Protein AF-A0A075HGM2-F1 (afdb_monomer_lite)

pLDDT: mean 71.94, std 17.02, range [41.03, 97.44]

Foldseek 3Di:
DDDDDDDDDDDDPPDDDPPDPDPPDDDDDDDPPPPDDDVVVVPDDDPVNVVVVVVVVVVVVVVVVVVVVVPPPDPPPPPPPPPPPDPPDDDDDPDDPPVVVVVVVVVVVVVVVVVVVVVVVCVVPPDVPCPPDPDPDPPDDDDPPDPPDPVVVVVVVVVVVVVVVVPDPPPPPDD

Sequence (175 aa):
MSDQTEKPKDVLPKGYDADTPSTENTPSTDVVKRKKINFLELVRYTSTDQDQREKDLKEYEASYIARLEKNKPEESSDDFRVELGVSTESDDDLGKLNLRKHTVAKREELQEERLAYEQKYLDRYTEPKIQRKKASSSLYKPEKSKPKIDRRKERKKYEQKYLSRYKQPKIQKKK

Structure (mmCIF, N/CA/C/O backbone):
data_AF-A0A075HGM2-F1
#
_entry.id   AF-A0A075HGM2-F1
#
loop_
_atom_site.group_PDB
_atom_site.id
_atom_site.type_symbol
_atom_site.label_atom_id
_atom_site.label_alt_id
_atom_site.label_comp_id
_atom_site.label_asym_id
_atom_site.label_entity_id
_atom_site.label_seq_id
_atom_site.pdbx_PDB_ins_code
_atom_site.Cartn_x
_atom_site.Cartn_y
_atom_site.Cartn_z
_atom_site.occupancy
_atom_site.B_iso_or_equiv
_atom_site.auth_seq_id
_atom_site.auth_comp_id
_atom_site.auth_asym_id
_atom_site.auth_atom_id
_atom_site.pdbx_PDB_model_num
ATOM 1 N N . MET A 1 1 ? 22.778 -64.589 65.705 1.00 43.03 1 MET A N 1
ATOM 2 C CA . MET A 1 1 ? 24.010 -64.242 64.976 1.00 43.03 1 MET A CA 1
ATOM 3 C C . MET A 1 1 ? 23.825 -62.836 64.450 1.00 43.03 1 MET A C 1
ATOM 5 O O . MET A 1 1 ? 22.768 -62.546 63.906 1.00 43.03 1 MET A O 1
ATOM 9 N N . SER A 1 2 ? 24.768 -61.972 64.812 1.00 54.28 2 SER A N 1
ATOM 10 C CA . SER A 1 2 ? 24.814 -60.537 64.530 1.00 54.28 2 SER A CA 1
ATOM 11 C C . SER A 1 2 ? 25.244 -60.322 63.086 1.00 54.28 2 SER A C 1
ATOM 13 O O . SER A 1 2 ? 26.142 -61.036 62.673 1.00 54.28 2 SER A O 1
ATOM 15 N N . ASP A 1 3 ? 24.670 -59.340 62.395 1.00 49.09 3 ASP A N 1
ATOM 16 C CA . ASP A 1 3 ? 25.374 -58.563 61.369 1.00 49.09 3 ASP A CA 1
ATOM 17 C C . ASP A 1 3 ? 24.743 -57.165 61.316 1.00 49.09 3 ASP A C 1
ATOM 19 O O . ASP A 1 3 ? 23.746 -56.905 60.644 1.00 49.09 3 ASP A O 1
ATOM 23 N N . GLN A 1 4 ? 25.310 -56.270 62.125 1.00 47.09 4 GLN A N 1
ATOM 24 C CA . GLN A 1 4 ? 25.174 -54.829 61.966 1.00 47.09 4 GLN A CA 1
ATOM 25 C C . GLN A 1 4 ? 26.217 -54.376 60.947 1.00 47.09 4 GLN A C 1
ATOM 27 O O . GLN A 1 4 ? 27.406 -54.597 61.155 1.00 47.09 4 GLN A O 1
ATOM 32 N N . THR A 1 5 ? 25.784 -53.727 59.869 1.00 52.94 5 THR A N 1
ATOM 33 C CA . THR A 1 5 ? 26.677 -52.981 58.976 1.00 52.94 5 THR A CA 1
ATOM 34 C C . THR A 1 5 ? 26.428 -51.488 59.148 1.00 52.94 5 THR A C 1
ATOM 36 O O . THR A 1 5 ? 25.296 -51.009 59.207 1.00 52.94 5 THR A O 1
ATOM 39 N N . GLU A 1 6 ? 27.539 -50.789 59.323 1.00 49.25 6 GLU A N 1
ATOM 40 C CA . GLU A 1 6 ? 27.700 -49.450 59.866 1.00 49.25 6 GLU A CA 1
ATOM 41 C C . GLU A 1 6 ? 27.240 -48.341 58.906 1.00 49.25 6 GLU A C 1
ATOM 43 O O . GLU A 1 6 ? 27.385 -48.432 57.687 1.00 49.25 6 GLU A O 1
ATOM 48 N N . LYS A 1 7 ? 26.740 -47.234 59.471 1.00 57.53 7 LYS A N 1
ATOM 49 C CA . LYS A 1 7 ? 26.578 -45.962 58.751 1.00 57.53 7 LYS A CA 1
ATOM 50 C C . LYS A 1 7 ? 27.952 -45.344 58.451 1.00 57.53 7 LYS A C 1
ATOM 52 O O . LYS A 1 7 ? 28.733 -45.188 59.393 1.00 57.53 7 LYS A O 1
ATOM 57 N N . PRO A 1 8 ? 28.211 -44.815 57.242 1.00 59.31 8 PRO A N 1
ATOM 58 C CA . PRO A 1 8 ? 29.154 -43.722 57.092 1.00 59.31 8 PRO A CA 1
ATOM 59 C C . PRO A 1 8 ? 28.502 -42.388 57.481 1.00 59.31 8 PRO A C 1
ATOM 61 O O . PRO A 1 8 ? 27.313 -42.138 57.275 1.00 59.31 8 PRO A O 1
ATOM 64 N N . LYS A 1 9 ? 29.343 -41.579 58.116 1.00 50.16 9 LYS A N 1
ATOM 65 C CA . LYS A 1 9 ? 29.081 -40.337 58.837 1.00 50.16 9 LYS A CA 1
ATOM 66 C C . LYS A 1 9 ? 28.857 -39.159 57.884 1.00 50.16 9 LYS A C 1
ATOM 68 O O . LYS A 1 9 ? 29.471 -39.103 56.824 1.00 50.16 9 LYS A O 1
ATOM 73 N N . ASP A 1 10 ? 28.012 -38.234 58.330 1.00 56.41 10 ASP A N 1
ATOM 74 C CA . ASP A 1 10 ? 28.057 -36.787 58.097 1.00 56.41 10 ASP A CA 1
ATOM 75 C C . ASP A 1 10 ? 28.676 -36.295 56.781 1.00 56.41 10 ASP A C 1
ATOM 77 O O . ASP A 1 10 ? 29.862 -35.979 56.705 1.00 56.41 10 ASP A O 1
ATOM 81 N N . VAL A 1 11 ? 27.826 -36.081 55.775 1.00 52.62 11 VAL A N 1
ATOM 82 C CA . VAL A 1 11 ? 28.088 -35.065 54.750 1.00 52.62 11 VAL A CA 1
ATOM 83 C C . VAL A 1 11 ? 26.855 -34.176 54.648 1.00 52.62 11 VAL A C 1
ATOM 85 O O . VAL A 1 11 ? 25.874 -34.503 53.983 1.00 52.62 11 VAL A O 1
ATOM 88 N N . LEU A 1 12 ? 26.906 -33.047 55.357 1.00 55.00 12 LEU A N 1
ATOM 89 C CA . LEU A 1 12 ? 25.967 -31.945 55.181 1.00 55.00 12 LEU A CA 1
ATOM 90 C C . LEU A 1 12 ? 26.198 -31.308 53.797 1.00 55.00 12 LEU A C 1
ATOM 92 O O . LEU A 1 12 ? 27.350 -31.025 53.448 1.00 55.00 12 LEU A O 1
ATOM 96 N N . PRO A 1 13 ? 25.145 -31.044 53.005 1.00 53.38 13 PRO A N 1
ATOM 97 C CA . PRO A 1 13 ? 25.274 -30.244 51.796 1.00 53.38 13 PRO A CA 1
ATOM 98 C C . PRO A 1 13 ? 25.758 -28.831 52.153 1.00 53.38 13 PRO A C 1
ATOM 100 O O . PRO A 1 13 ? 25.171 -28.126 52.973 1.00 53.38 13 PRO A O 1
ATOM 103 N N . LYS A 1 14 ? 26.874 -28.438 51.536 1.00 55.16 14 LYS A N 1
ATOM 104 C CA . LYS A 1 14 ? 27.516 -27.127 51.674 1.00 55.16 14 LYS A CA 1
ATOM 105 C C . LYS A 1 14 ? 26.586 -26.060 51.086 1.00 55.16 14 LYS A C 1
ATOM 107 O O . LYS A 1 14 ? 26.368 -26.057 49.877 1.00 55.16 14 LYS A O 1
ATOM 112 N N . GLY A 1 15 ? 26.050 -25.175 51.926 1.00 47.84 15 GLY A N 1
ATOM 113 C CA . GLY A 1 15 ? 25.231 -24.054 51.448 1.00 47.84 15 GLY A CA 1
ATOM 114 C C . GLY A 1 15 ? 24.363 -23.316 52.468 1.00 47.84 15 GLY A C 1
ATOM 115 O O . GLY A 1 15 ? 23.699 -22.365 52.071 1.00 47.84 15 GLY A O 1
ATOM 116 N N . TYR A 1 16 ? 24.348 -23.702 53.746 1.00 44.12 16 TYR A N 1
ATOM 117 C CA . TYR A 1 16 ? 23.564 -22.995 54.762 1.00 44.12 16 TYR A CA 1
ATOM 118 C C . TYR A 1 16 ? 24.477 -22.098 55.594 1.00 44.12 16 TYR A C 1
ATOM 120 O O . TYR A 1 16 ? 25.330 -22.580 56.338 1.00 44.12 16 TYR A O 1
ATOM 128 N N . ASP A 1 17 ? 24.311 -20.796 55.390 1.00 47.47 17 ASP A N 1
ATOM 129 C CA . ASP A 1 17 ? 24.910 -19.725 56.177 1.00 47.47 17 ASP A CA 1
ATOM 130 C C . ASP A 1 17 ? 24.170 -19.613 57.522 1.00 47.47 17 ASP A C 1
ATOM 132 O O . ASP A 1 17 ? 22.947 -19.758 57.573 1.00 47.47 17 ASP A O 1
ATOM 136 N N . ALA A 1 18 ? 24.899 -19.411 58.619 1.00 52.97 18 ALA A N 1
ATOM 137 C CA . ALA A 1 18 ? 24.389 -19.560 59.988 1.00 52.97 18 ALA A CA 1
ATOM 138 C C . ALA A 1 18 ? 23.543 -18.372 60.493 1.00 52.97 18 ALA A C 1
ATOM 140 O O . ALA A 1 18 ? 23.123 -18.379 61.648 1.00 52.97 18 ALA A O 1
ATOM 141 N N . ASP A 1 19 ? 23.242 -17.394 59.634 1.00 52.69 19 ASP A N 1
ATOM 142 C CA . ASP A 1 19 ? 22.590 -16.134 60.013 1.00 52.69 19 ASP A CA 1
ATOM 143 C C . ASP A 1 19 ? 21.182 -15.947 59.413 1.00 52.69 19 ASP A C 1
ATOM 145 O O . ASP A 1 19 ? 20.703 -14.824 59.257 1.00 52.69 19 ASP A O 1
ATOM 149 N N . THR A 1 20 ? 20.459 -17.024 59.091 1.00 47.47 20 THR A N 1
ATOM 150 C CA . THR A 1 20 ? 19.022 -16.919 58.776 1.00 47.47 20 THR A CA 1
ATOM 151 C C . THR A 1 20 ? 18.180 -16.938 60.058 1.00 47.47 20 THR A C 1
ATOM 153 O O . THR A 1 20 ? 18.009 -18.017 60.632 1.00 47.47 20 THR A O 1
ATOM 156 N N . PRO A 1 21 ? 17.595 -15.811 60.520 1.00 44.41 21 PRO A N 1
ATOM 157 C CA . PRO A 1 21 ? 16.628 -15.853 61.606 1.00 44.41 21 PRO A CA 1
ATOM 158 C C . PRO A 1 21 ? 15.358 -16.560 61.123 1.00 44.41 21 PRO A C 1
ATOM 160 O O . PRO A 1 21 ? 14.580 -16.040 60.318 1.00 44.41 21 PRO A O 1
ATOM 163 N N . SER A 1 22 ? 15.147 -17.767 61.641 1.00 41.03 22 SER A N 1
ATOM 164 C CA . SER A 1 22 ? 13.877 -18.486 61.612 1.00 41.03 22 SER A CA 1
ATOM 165 C C . SER A 1 22 ? 12.779 -17.571 62.148 1.00 41.03 22 SER A C 1
ATOM 167 O O . SER A 1 22 ? 12.716 -17.281 63.342 1.00 41.03 22 SER A O 1
ATOM 169 N N . THR A 1 23 ? 11.925 -17.077 61.251 1.00 44.22 23 THR A N 1
ATOM 170 C CA . THR A 1 23 ? 10.778 -16.244 61.619 1.00 44.22 23 THR A CA 1
ATOM 171 C C . THR A 1 23 ? 9.644 -17.158 62.070 1.00 44.22 23 THR A C 1
ATOM 173 O O . THR A 1 23 ? 8.657 -17.352 61.367 1.00 44.22 23 THR A O 1
ATOM 176 N N . GLU A 1 24 ? 9.810 -17.761 63.242 1.00 50.41 24 GLU A N 1
ATOM 177 C CA . GLU A 1 24 ? 8.705 -18.357 63.976 1.00 50.41 24 GLU A CA 1
ATOM 178 C C . GLU A 1 24 ? 8.217 -17.364 65.039 1.00 50.41 24 GLU A C 1
ATOM 180 O O . GLU A 1 24 ? 8.990 -16.856 65.847 1.00 50.41 24 GLU A O 1
ATOM 185 N N . ASN A 1 25 ? 6.898 -17.155 65.049 1.00 50.84 25 ASN A N 1
ATOM 186 C CA . ASN A 1 25 ? 6.096 -16.648 66.167 1.00 50.84 25 ASN A CA 1
ATOM 187 C C . ASN A 1 25 ? 6.124 -15.132 66.442 1.00 50.84 25 ASN A C 1
ATOM 189 O O . ASN A 1 25 ? 6.820 -14.636 67.323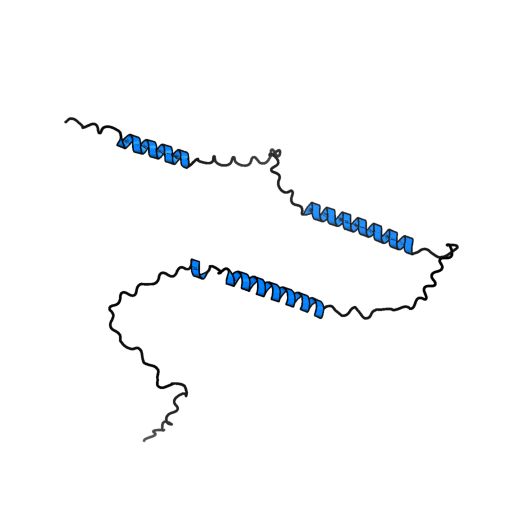 1.00 50.84 25 ASN A O 1
ATOM 193 N N . THR A 1 26 ? 5.211 -14.405 65.790 1.00 44.97 26 THR A N 1
ATOM 194 C CA . THR A 1 26 ? 4.653 -13.145 66.317 1.00 44.97 26 THR A CA 1
ATOM 195 C C . THR A 1 26 ? 3.139 -13.305 66.513 1.00 44.97 26 THR A C 1
ATOM 197 O O . THR A 1 26 ? 2.445 -13.677 65.562 1.00 44.97 26 THR A O 1
ATOM 200 N N . PRO A 1 27 ? 2.589 -13.072 67.722 1.00 44.00 27 PRO A N 1
ATOM 201 C CA . PRO A 1 27 ? 1.160 -13.193 67.954 1.00 44.00 27 PRO A CA 1
ATOM 202 C C . PRO A 1 27 ? 0.416 -12.015 67.318 1.00 44.00 27 PRO A C 1
ATOM 204 O O . PRO A 1 27 ? 0.716 -10.845 67.537 1.00 44.00 27 PRO A O 1
ATOM 207 N N . SER A 1 28 ? -0.575 -12.385 66.516 1.00 53.88 28 SER A N 1
ATOM 208 C CA . SER A 1 28 ? -1.615 -11.563 65.908 1.00 53.88 28 SER A CA 1
ATOM 209 C C . SER A 1 28 ? -2.205 -10.509 66.853 1.00 53.88 28 SER A C 1
ATOM 211 O O . SER A 1 28 ? -3.008 -10.872 67.704 1.00 53.88 28 SER A O 1
ATOM 213 N N . THR A 1 29 ? -1.960 -9.223 66.586 1.00 51.66 29 THR A N 1
ATOM 214 C CA . THR A 1 29 ? -2.978 -8.152 66.639 1.00 51.66 29 THR A CA 1
ATOM 215 C C . THR A 1 29 ? -2.514 -6.952 65.815 1.00 51.66 29 THR A C 1
ATOM 217 O O . THR A 1 29 ? -2.227 -5.895 66.354 1.00 51.66 29 THR A O 1
ATOM 220 N N . ASP A 1 30 ? -2.468 -7.095 64.497 1.00 51.38 30 ASP A N 1
ATOM 221 C CA . ASP A 1 30 ? -2.562 -5.939 63.613 1.00 51.38 30 ASP A CA 1
ATOM 222 C C . ASP A 1 30 ? -3.473 -6.329 62.467 1.00 51.38 30 ASP A C 1
ATOM 224 O O . ASP A 1 30 ? -3.251 -7.317 61.766 1.00 51.38 30 ASP A O 1
ATOM 228 N N . VAL A 1 31 ? -4.564 -5.583 62.317 1.00 52.72 31 VAL A N 1
ATOM 229 C CA . VAL A 1 31 ? -5.494 -5.737 61.205 1.00 52.72 31 VAL A CA 1
ATOM 230 C C . VAL A 1 31 ? -4.680 -5.566 59.927 1.00 52.72 31 VAL A C 1
ATOM 232 O O . VAL A 1 31 ? -4.359 -4.443 59.535 1.00 52.72 31 VAL A O 1
ATOM 235 N N . VAL A 1 32 ? -4.329 -6.684 59.286 1.00 55.88 32 VAL A N 1
ATOM 236 C CA . VAL A 1 32 ? -3.650 -6.714 57.991 1.00 55.88 32 VAL A CA 1
ATOM 237 C C . VAL A 1 32 ? -4.591 -6.050 56.999 1.00 55.88 32 VAL A C 1
ATOM 239 O O . VAL A 1 32 ? -5.508 -6.665 56.448 1.00 55.88 32 VAL A O 1
ATOM 242 N N . LYS A 1 33 ? -4.405 -4.742 56.816 1.00 64.12 33 LYS A N 1
ATOM 243 C CA . LYS A 1 33 ? -5.098 -3.948 55.810 1.00 64.12 33 LYS A CA 1
ATOM 244 C C . LYS A 1 33 ? -4.743 -4.569 54.466 1.00 64.12 33 LYS A C 1
ATOM 246 O O . LYS A 1 33 ? -3.657 -4.349 53.937 1.00 64.12 33 LYS A O 1
ATOM 251 N N . ARG A 1 34 ? -5.649 -5.386 53.928 1.00 66.00 34 ARG A N 1
ATOM 252 C CA . ARG A 1 34 ? -5.508 -5.979 52.598 1.00 66.00 34 ARG A CA 1
ATOM 253 C C . ARG A 1 34 ? -5.391 -4.829 51.598 1.00 66.00 34 ARG A C 1
ATOM 255 O O . ARG A 1 34 ? -6.374 -4.131 51.345 1.00 66.00 34 ARG A O 1
ATOM 262 N N . LYS A 1 35 ? -4.185 -4.594 51.069 1.00 73.81 35 LYS A N 1
ATOM 263 C CA . LYS A 1 35 ? -3.964 -3.637 49.980 1.00 73.81 35 LYS A CA 1
ATOM 264 C C . LYS A 1 35 ? -4.783 -4.127 48.786 1.00 73.81 35 LYS A C 1
ATOM 266 O O . LYS A 1 35 ? -4.555 -5.226 48.288 1.00 73.81 35 LYS A O 1
ATOM 271 N N . LYS A 1 36 ? -5.782 -3.351 48.365 1.00 77.00 36 LYS A N 1
ATOM 272 C CA . LYS A 1 36 ? -6.536 -3.642 47.142 1.00 77.00 36 LYS A CA 1
ATOM 273 C C . LYS A 1 36 ? -5.605 -3.358 45.967 1.00 77.00 36 LYS A C 1
ATOM 275 O O . LYS A 1 36 ? -5.207 -2.214 45.774 1.00 77.00 36 LYS A O 1
ATOM 280 N N . ILE A 1 37 ? -5.209 -4.400 45.243 1.00 75.88 37 ILE A N 1
ATOM 281 C CA . ILE A 1 37 ? -4.361 -4.270 44.056 1.00 75.88 37 ILE A CA 1
ATOM 282 C C . ILE A 1 37 ? -5.219 -3.697 42.926 1.00 75.88 37 ILE A C 1
ATOM 284 O O . ILE A 1 37 ? -6.246 -4.274 42.563 1.00 75.88 37 ILE A O 1
ATOM 288 N N . ASN A 1 38 ? -4.799 -2.565 42.364 1.00 78.62 38 ASN A N 1
ATOM 289 C CA . ASN A 1 38 ? -5.417 -1.994 41.176 1.00 78.62 38 ASN A CA 1
ATOM 290 C C . ASN A 1 38 ? -4.834 -2.679 39.934 1.00 78.62 38 ASN A C 1
ATOM 292 O O . ASN A 1 38 ? -3.820 -2.243 39.395 1.00 78.62 38 ASN A O 1
ATOM 296 N N . PHE A 1 39 ? -5.489 -3.730 39.438 1.00 71.25 39 PHE A N 1
ATOM 297 C CA . PHE A 1 39 ? -5.064 -4.423 38.208 1.00 71.25 39 PHE A CA 1
ATOM 298 C C . PHE A 1 39 ? -4.935 -3.486 36.997 1.00 71.25 39 PHE A C 1
ATOM 300 O O . PHE A 1 39 ? -4.130 -3.724 36.105 1.00 71.25 39 PHE A O 1
ATOM 307 N N . LEU A 1 40 ? -5.688 -2.383 36.988 1.00 73.31 40 LEU A N 1
ATOM 308 C CA . LEU A 1 40 ? -5.617 -1.381 35.931 1.00 73.31 40 LEU A CA 1
ATOM 309 C C . LEU A 1 40 ? -4.309 -0.575 35.956 1.00 73.31 40 LEU A C 1
ATOM 311 O O . LEU A 1 40 ? -3.875 -0.093 34.920 1.00 73.31 40 LEU A O 1
ATOM 315 N N . GLU A 1 41 ? -3.680 -0.388 37.115 1.00 70.62 41 GLU A N 1
ATOM 316 C CA . GLU A 1 41 ? -2.353 0.246 37.197 1.00 70.62 41 GLU A CA 1
ATOM 317 C C . GLU A 1 41 ? -1.243 -0.714 36.778 1.00 70.62 41 GLU A C 1
ATOM 319 O O . GLU A 1 41 ? -0.250 -0.268 36.224 1.00 70.62 41 GLU A O 1
ATOM 324 N N . LEU A 1 42 ? -1.450 -2.022 36.945 1.00 71.44 42 LEU A N 1
ATOM 325 C CA . LEU A 1 42 ? -0.477 -3.044 36.565 1.00 71.44 42 LEU A CA 1
ATOM 326 C C . LEU A 1 42 ? -0.340 -3.217 35.042 1.00 71.44 42 LEU A C 1
ATOM 328 O O . LEU A 1 42 ? 0.721 -3.588 34.559 1.00 71.44 42 LEU A O 1
ATOM 332 N N . VAL A 1 43 ? -1.413 -2.950 34.291 1.00 72.12 43 VAL A N 1
ATOM 333 C CA . VAL A 1 43 ? -1.449 -3.074 32.819 1.00 72.12 43 VAL A CA 1
ATOM 334 C C . VAL A 1 43 ? -1.174 -1.733 32.120 1.00 72.12 43 VAL A C 1
ATOM 336 O O . VAL A 1 43 ? -0.960 -1.686 30.910 1.00 72.12 43 VAL A O 1
ATOM 339 N N . ARG A 1 44 ? -1.185 -0.612 32.853 1.00 69.31 44 ARG A N 1
ATOM 340 C CA . ARG A 1 44 ? -0.945 0.709 32.266 1.00 69.31 44 ARG A CA 1
ATOM 341 C C . ARG A 1 44 ? 0.545 0.921 32.033 1.00 69.31 44 ARG A C 1
ATOM 343 O O . ARG A 1 44 ? 1.324 1.003 32.973 1.00 69.31 44 ARG A O 1
ATOM 350 N N . TYR A 1 45 ? 0.905 1.081 30.768 1.00 61.22 45 TYR A N 1
ATOM 351 C CA . TYR A 1 45 ? 2.239 1.507 30.382 1.00 61.22 45 TYR A CA 1
ATOM 352 C C . TYR A 1 45 ? 2.473 2.964 30.777 1.00 61.22 45 TYR A C 1
ATOM 354 O O . TYR A 1 45 ? 1.655 3.837 30.484 1.00 61.22 45 TYR A O 1
ATOM 362 N N . THR A 1 46 ? 3.577 3.213 31.478 1.00 65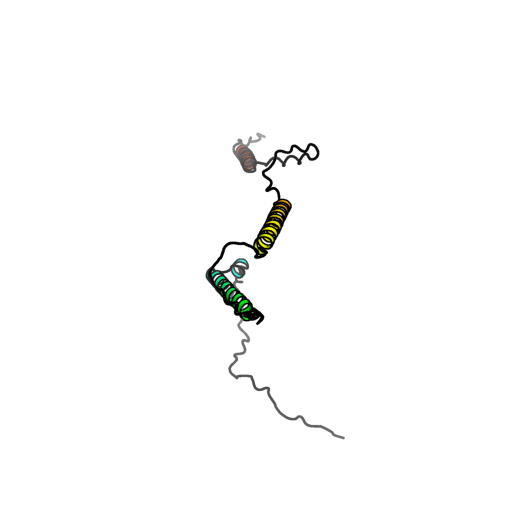.06 46 THR A N 1
ATOM 363 C CA . THR A 1 46 ? 4.028 4.569 31.796 1.00 65.06 46 THR A CA 1
ATOM 364 C C . THR A 1 46 ? 4.579 5.219 30.527 1.00 65.06 46 THR A C 1
ATOM 366 O O . THR A 1 46 ? 5.036 4.522 29.623 1.00 65.06 46 THR A O 1
ATOM 369 N N . SER A 1 47 ? 4.554 6.552 30.445 1.00 64.88 47 SER A N 1
ATOM 370 C CA . SER A 1 47 ? 5.095 7.276 29.280 1.00 64.88 47 SER A CA 1
ATOM 371 C C . SER A 1 47 ? 6.547 6.866 28.986 1.00 64.88 47 SER A C 1
ATOM 373 O O . SER A 1 47 ? 6.912 6.672 27.837 1.00 64.88 47 SER A O 1
ATOM 375 N N . THR A 1 48 ? 7.340 6.610 30.031 1.00 69.56 48 THR A N 1
ATOM 376 C CA . THR A 1 48 ? 8.719 6.111 29.928 1.00 69.56 48 THR A CA 1
ATOM 377 C C . THR A 1 48 ? 8.816 4.726 29.282 1.00 69.56 48 THR A C 1
ATOM 379 O O . THR A 1 48 ? 9.740 4.469 28.520 1.00 69.56 48 THR A O 1
ATOM 382 N N . ASP A 1 49 ? 7.866 3.834 29.565 1.00 74.19 49 ASP A N 1
ATOM 383 C CA . ASP A 1 49 ? 7.829 2.490 28.982 1.00 74.19 49 ASP A CA 1
ATOM 384 C C . ASP A 1 49 ? 7.362 2.512 27.513 1.00 74.19 49 ASP A C 1
ATOM 386 O O . ASP A 1 49 ? 7.765 1.676 26.704 1.00 74.19 49 ASP A O 1
ATOM 390 N N . GLN A 1 50 ? 6.559 3.514 27.133 1.00 70.75 50 GLN A N 1
ATOM 391 C CA . GLN A 1 50 ? 6.259 3.795 25.725 1.00 70.75 50 GLN A CA 1
ATOM 392 C C . GLN A 1 50 ? 7.497 4.306 24.982 1.00 70.75 50 GLN A C 1
ATOM 394 O O . GLN A 1 50 ? 7.835 3.754 23.937 1.00 70.75 50 GLN A O 1
ATOM 399 N N . ASP A 1 51 ? 8.205 5.283 25.553 1.00 77.94 51 ASP A N 1
ATOM 400 C CA . ASP A 1 51 ? 9.420 5.848 24.956 1.00 77.94 51 ASP A CA 1
ATOM 401 C C . ASP A 1 51 ? 10.524 4.790 24.797 1.00 77.94 51 ASP A C 1
ATOM 403 O O . ASP A 1 51 ? 11.281 4.811 23.826 1.00 77.94 51 ASP A O 1
ATOM 407 N N . GLN A 1 52 ? 10.621 3.844 25.738 1.00 82.19 52 GLN A N 1
ATOM 408 C CA . GLN A 1 52 ? 11.562 2.731 25.640 1.00 82.19 52 GLN A CA 1
ATOM 409 C C . GLN A 1 52 ? 11.175 1.759 24.521 1.00 82.19 52 GLN A C 1
ATOM 411 O O . GLN A 1 52 ? 12.023 1.409 23.707 1.00 82.19 52 GLN A O 1
ATOM 416 N N . ARG A 1 53 ? 9.892 1.396 24.402 1.00 83.38 53 ARG A N 1
ATOM 417 C CA . ARG A 1 53 ? 9.421 0.545 23.298 1.00 83.38 53 ARG A CA 1
ATOM 418 C C . ARG A 1 53 ? 9.678 1.148 21.925 1.00 83.38 53 ARG A C 1
ATOM 420 O O . ARG A 1 53 ? 10.006 0.412 21.002 1.00 83.38 53 ARG A O 1
ATOM 427 N N . GLU A 1 54 ? 9.502 2.457 21.770 1.00 84.94 54 GLU A N 1
ATOM 428 C CA . GLU A 1 54 ? 9.767 3.128 20.494 1.00 84.94 54 GLU A CA 1
ATOM 429 C C . GLU A 1 54 ? 11.256 3.098 20.138 1.00 84.94 54 GLU A C 1
ATOM 431 O O . GLU A 1 54 ? 11.609 2.893 18.975 1.00 84.94 54 GLU A O 1
ATOM 436 N N . LYS A 1 55 ? 12.137 3.241 21.135 1.00 90.75 55 LYS A N 1
ATOM 437 C CA . LYS A 1 55 ? 13.584 3.075 20.946 1.00 90.75 55 LYS A CA 1
ATOM 438 C C . LYS A 1 55 ? 13.937 1.645 20.552 1.00 90.75 55 LYS A C 1
ATOM 440 O O . LYS A 1 55 ? 14.625 1.466 19.551 1.00 90.75 55 LYS A O 1
ATOM 445 N N . ASP A 1 56 ? 13.419 0.657 21.279 1.00 91.75 56 ASP A N 1
ATOM 446 C CA . ASP A 1 56 ? 13.683 -0.762 21.022 1.00 91.75 56 ASP A CA 1
ATOM 447 C C . ASP A 1 56 ? 13.175 -1.178 19.631 1.00 91.75 56 ASP A C 1
ATOM 449 O O . ASP A 1 56 ? 13.850 -1.902 18.898 1.00 91.75 56 ASP A O 1
ATOM 453 N N . LEU A 1 57 ? 12.002 -0.676 19.224 1.00 94.44 57 LEU A N 1
ATOM 454 C CA . LEU A 1 57 ? 11.443 -0.922 17.895 1.00 94.44 57 LEU A CA 1
ATOM 455 C C . LEU A 1 57 ? 12.333 -0.324 16.799 1.00 94.44 57 LEU A C 1
ATOM 457 O O . LEU A 1 57 ? 12.635 -0.994 15.814 1.00 94.44 57 LEU A O 1
ATOM 461 N N . LYS A 1 58 ? 12.805 0.910 16.994 1.00 93.25 58 LYS A N 1
ATOM 462 C CA . LYS A 1 58 ? 13.679 1.597 16.038 1.00 93.25 58 LYS A CA 1
ATOM 463 C C . LYS A 1 58 ? 15.056 0.937 15.925 1.00 93.25 58 LYS A C 1
ATOM 465 O O . LYS A 1 58 ? 15.608 0.855 14.828 1.00 93.25 58 LYS A O 1
ATOM 470 N N . GLU A 1 59 ? 15.605 0.448 17.035 1.00 94.00 59 GLU A N 1
ATOM 471 C CA . GLU A 1 59 ? 16.849 -0.330 17.050 1.00 94.00 59 GLU A CA 1
ATOM 472 C C . GLU A 1 59 ? 16.679 -1.660 16.304 1.00 94.00 59 GLU A C 1
ATOM 474 O O . GLU A 1 59 ? 17.511 -2.019 15.464 1.00 94.00 59 GLU A O 1
ATOM 479 N N . TYR A 1 60 ? 15.566 -2.361 16.540 1.00 94.88 60 TYR A N 1
ATOM 480 C CA . TYR A 1 60 ? 15.242 -3.592 15.828 1.00 94.88 60 TYR A CA 1
ATOM 481 C C . TYR A 1 60 ? 15.117 -3.363 14.317 1.00 94.88 60 TYR A C 1
ATOM 483 O O . TYR A 1 60 ? 15.744 -4.089 13.540 1.00 94.88 60 TYR A O 1
ATOM 491 N N . GLU A 1 61 ? 14.369 -2.337 13.898 1.00 95.19 61 GLU A N 1
ATOM 492 C CA . GLU A 1 61 ? 14.219 -1.951 12.491 1.00 95.19 61 GLU A CA 1
ATOM 493 C C . GLU A 1 61 ? 15.578 -1.673 11.841 1.00 95.19 61 GLU A C 1
ATOM 495 O O . GLU A 1 61 ? 15.882 -2.228 10.783 1.00 95.19 61 GLU A O 1
ATOM 500 N N . ALA A 1 62 ? 16.441 -0.893 12.500 1.00 95.62 62 ALA A N 1
ATOM 501 C CA . ALA A 1 62 ? 17.787 -0.613 12.007 1.00 95.62 62 ALA A CA 1
ATOM 502 C C . ALA A 1 62 ? 18.622 -1.897 11.845 1.00 95.62 62 ALA A C 1
ATOM 504 O O . ALA A 1 62 ? 19.265 -2.097 10.811 1.00 95.62 62 ALA A O 1
ATOM 505 N N . SER A 1 63 ? 18.568 -2.807 12.825 1.00 94.81 63 SER A N 1
ATOM 506 C CA . SER A 1 63 ? 19.279 -4.091 12.760 1.00 94.81 63 SER A CA 1
ATOM 507 C C . SER A 1 63 ? 18.785 -4.983 11.611 1.00 94.81 63 SER A C 1
ATOM 509 O O . SER A 1 63 ? 19.573 -5.689 10.973 1.00 94.81 63 SER A O 1
ATOM 511 N N . TYR A 1 64 ? 17.482 -4.938 11.321 1.00 93.19 64 TYR A N 1
ATOM 512 C CA . TYR A 1 64 ? 16.851 -5.721 10.266 1.00 93.19 64 TYR A CA 1
ATOM 513 C C . TYR A 1 64 ? 17.281 -5.228 8.882 1.00 93.19 64 TYR A C 1
ATOM 515 O O . TYR A 1 64 ? 17.704 -6.035 8.053 1.00 93.19 64 TYR A O 1
ATOM 523 N N . ILE A 1 65 ? 17.270 -3.910 8.660 1.00 90.81 65 ILE A N 1
ATOM 524 C CA . ILE A 1 65 ? 17.762 -3.303 7.416 1.00 90.81 65 ILE A CA 1
ATOM 525 C C . ILE A 1 65 ? 19.250 -3.607 7.208 1.00 90.81 65 ILE A C 1
ATOM 527 O O . ILE A 1 65 ? 19.637 -4.021 6.117 1.00 90.81 65 ILE A O 1
ATOM 531 N N . ALA A 1 66 ? 20.074 -3.505 8.254 1.00 91.38 66 ALA A N 1
ATOM 532 C CA . ALA A 1 66 ? 21.495 -3.839 8.169 1.00 91.38 66 ALA A CA 1
ATOM 533 C C . ALA A 1 66 ? 21.731 -5.313 7.793 1.00 91.38 66 ALA A C 1
ATOM 535 O O . ALA A 1 66 ? 22.639 -5.625 7.025 1.00 91.38 66 ALA A O 1
ATOM 536 N N . ARG A 1 67 ? 20.898 -6.240 8.287 1.00 92.88 67 ARG A N 1
ATOM 537 C CA . ARG A 1 67 ? 20.953 -7.655 7.888 1.00 92.88 67 ARG A CA 1
ATOM 538 C C . ARG A 1 67 ? 20.566 -7.849 6.426 1.00 92.88 67 ARG A C 1
ATOM 540 O O . ARG A 1 67 ? 21.196 -8.658 5.751 1.00 92.88 67 ARG A O 1
ATOM 547 N N . LEU A 1 68 ? 19.546 -7.136 5.950 1.00 84.19 68 LEU A N 1
ATOM 548 C CA . LEU A 1 68 ? 19.159 -7.172 4.542 1.00 84.19 68 LEU A CA 1
ATOM 549 C C . LEU A 1 68 ? 20.279 -6.647 3.653 1.00 84.19 68 LEU A C 1
ATOM 551 O O . LEU A 1 68 ? 20.565 -7.270 2.643 1.00 84.19 68 LEU A O 1
ATOM 555 N N . GLU A 1 69 ? 20.937 -5.558 4.045 1.00 86.06 69 GLU A N 1
ATOM 556 C CA . GLU A 1 69 ? 22.067 -4.995 3.312 1.00 86.06 69 GLU A CA 1
ATOM 557 C C . GLU A 1 69 ? 23.293 -5.905 3.318 1.00 86.06 69 GLU A C 1
ATOM 559 O O . GLU A 1 69 ? 23.873 -6.146 2.266 1.00 86.06 69 GLU A O 1
ATOM 564 N N . LYS A 1 70 ? 23.636 -6.481 4.472 1.00 82.62 70 LYS A N 1
ATOM 565 C CA . LYS A 1 70 ? 24.747 -7.431 4.602 1.00 82.62 70 LYS A CA 1
ATOM 566 C C . LYS A 1 70 ? 24.526 -8.715 3.798 1.00 82.62 70 LYS A C 1
ATOM 568 O O . LYS A 1 70 ? 25.485 -9.319 3.335 1.00 82.62 70 LYS A O 1
ATOM 573 N N . ASN A 1 71 ? 23.272 -9.141 3.668 1.00 77.75 71 ASN A N 1
ATOM 574 C CA . ASN A 1 71 ? 22.895 -10.323 2.900 1.00 77.75 71 ASN A CA 1
ATOM 575 C C . ASN A 1 71 ? 22.420 -9.972 1.485 1.00 77.75 71 ASN A C 1
ATOM 577 O O . ASN A 1 71 ? 21.888 -10.857 0.807 1.00 77.75 71 ASN A O 1
ATOM 581 N N . LYS A 1 72 ? 22.582 -8.720 1.024 1.00 76.88 72 LYS A N 1
ATOM 582 C CA . LYS A 1 72 ? 22.494 -8.449 -0.410 1.00 76.88 72 LYS A CA 1
ATOM 583 C C . LYS A 1 72 ? 23.571 -9.332 -1.038 1.00 76.88 72 LYS A C 1
ATOM 585 O O . LYS A 1 72 ? 24.725 -9.214 -0.623 1.00 76.88 72 LYS A O 1
ATOM 590 N N . PRO A 1 73 ? 23.221 -10.257 -1.949 1.00 66.69 73 PRO A N 1
ATOM 591 C CA . PRO A 1 73 ? 24.256 -10.913 -2.724 1.00 66.69 73 PRO A CA 1
ATOM 592 C C . PRO A 1 73 ? 25.089 -9.788 -3.332 1.00 66.69 73 PRO A C 1
ATOM 594 O O . PRO A 1 73 ? 24.505 -8.860 -3.904 1.00 66.69 73 PRO A O 1
ATOM 597 N N . GLU A 1 74 ? 26.411 -9.823 -3.124 1.00 58.94 74 GLU A N 1
ATOM 598 C CA . GLU A 1 74 ? 27.312 -8.976 -3.899 1.00 58.94 74 GLU A CA 1
ATOM 599 C C . GLU A 1 74 ? 26.849 -9.080 -5.341 1.00 58.94 74 GLU A C 1
ATOM 601 O O . GLU A 1 74 ? 26.540 -10.187 -5.803 1.00 58.94 74 GLU A O 1
ATOM 606 N N . GLU A 1 75 ? 26.663 -7.919 -5.968 1.00 56.53 75 GLU A N 1
ATOM 607 C CA . GLU A 1 75 ? 26.248 -7.815 -7.355 1.00 56.53 75 GLU A CA 1
ATOM 608 C C . GLU A 1 75 ? 26.959 -8.919 -8.119 1.00 56.53 75 GLU A C 1
ATOM 610 O O . GLU A 1 75 ? 28.189 -8.989 -8.113 1.00 56.53 75 GLU A O 1
ATOM 615 N N . SER A 1 76 ? 26.147 -9.853 -8.626 1.00 51.97 76 SER A N 1
ATOM 616 C CA . SER A 1 76 ? 26.579 -10.963 -9.458 1.00 51.97 76 SER A CA 1
ATOM 617 C C . SER A 1 76 ? 27.762 -10.485 -10.279 1.00 51.97 76 SER A C 1
ATOM 619 O O . SER A 1 76 ? 27.615 -9.503 -11.007 1.00 51.97 76 SER A O 1
ATOM 621 N N . SER A 1 77 ? 28.915 -11.145 -10.145 1.00 53.28 77 SER A N 1
ATOM 622 C CA . SER A 1 77 ? 30.178 -10.827 -10.827 1.00 53.28 77 SER A CA 1
ATOM 623 C C . SER A 1 77 ? 30.103 -10.984 -12.355 1.00 53.28 77 SER A C 1
ATOM 625 O O . SER A 1 77 ? 31.105 -11.232 -13.017 1.00 53.28 77 SER A O 1
ATOM 627 N N . ASP A 1 78 ? 28.904 -10.870 -12.910 1.00 54.97 78 ASP A N 1
ATOM 628 C CA . ASP A 1 78 ? 28.546 -10.815 -14.313 1.00 54.97 78 ASP A CA 1
ATOM 629 C C . ASP A 1 78 ? 28.692 -9.371 -14.828 1.00 54.97 78 ASP A C 1
ATOM 631 O O . ASP A 1 78 ? 27.902 -8.883 -15.633 1.00 54.97 78 ASP A O 1
ATOM 635 N N . ASP A 1 79 ? 29.715 -8.656 -14.344 1.00 52.50 79 ASP A N 1
ATOM 636 C CA . ASP A 1 79 ? 30.210 -7.442 -14.988 1.00 52.50 79 ASP A CA 1
ATOM 637 C C . ASP A 1 79 ? 31.007 -7.895 -16.218 1.00 52.50 79 ASP A C 1
ATOM 639 O O . ASP A 1 79 ? 32.240 -7.935 -16.231 1.00 52.50 79 ASP A O 1
ATOM 643 N N . PHE A 1 80 ? 30.286 -8.309 -17.264 1.00 55.94 80 PHE A N 1
ATOM 644 C CA . PHE A 1 80 ? 30.828 -8.423 -18.614 1.00 55.94 80 PHE A CA 1
ATOM 645 C C . PHE A 1 80 ? 31.203 -7.013 -19.093 1.00 55.94 80 PHE A C 1
ATOM 647 O O . PHE A 1 80 ? 30.508 -6.394 -19.902 1.00 55.94 80 PHE A O 1
ATOM 654 N N . ARG A 1 81 ? 32.327 -6.488 -18.592 1.00 60.66 81 ARG A N 1
ATOM 655 C CA . ARG A 1 81 ? 32.963 -5.271 -19.102 1.00 60.66 81 ARG A CA 1
ATOM 656 C C . ARG A 1 81 ? 33.525 -5.570 -20.480 1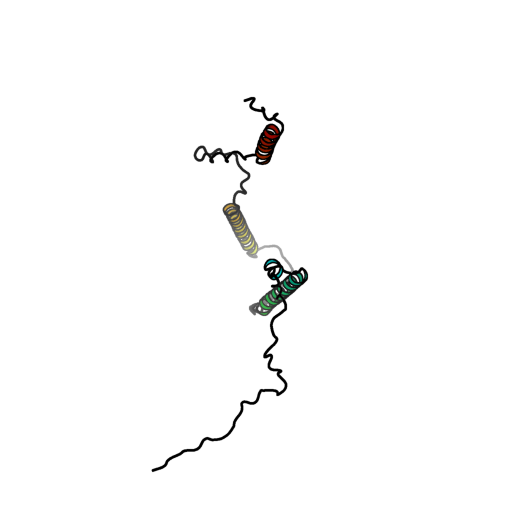.00 60.66 81 ARG A C 1
ATOM 658 O O . ARG A 1 81 ? 34.699 -5.883 -20.648 1.00 60.66 81 ARG A O 1
ATOM 665 N N . VAL A 1 82 ? 32.672 -5.488 -21.490 1.00 59.44 82 VAL A N 1
ATOM 666 C CA . VAL A 1 82 ? 33.128 -5.373 -22.868 1.00 59.44 82 VAL A CA 1
ATOM 667 C C . VAL A 1 82 ? 33.619 -3.938 -23.026 1.00 59.44 82 VAL A C 1
ATOM 669 O O . VAL A 1 82 ? 32.809 -3.010 -23.045 1.00 59.44 82 VAL A O 1
ATOM 672 N N . GLU A 1 83 ? 34.938 -3.744 -23.107 1.00 56.56 83 GLU A N 1
ATOM 673 C CA . GLU A 1 83 ? 35.555 -2.481 -23.534 1.00 56.56 83 GLU A CA 1
ATOM 674 C C . GLU A 1 83 ? 35.185 -2.215 -24.999 1.00 56.56 83 GLU A C 1
ATOM 676 O O . GLU A 1 83 ? 35.949 -2.438 -25.937 1.00 56.56 83 GLU A O 1
ATOM 681 N N . LEU A 1 84 ? 33.948 -1.778 -25.213 1.00 58.88 84 LEU A N 1
ATOM 682 C CA . LEU A 1 84 ? 33.500 -1.287 -26.496 1.00 58.88 84 LEU A CA 1
ATOM 683 C C . LEU A 1 84 ? 34.069 0.125 -26.621 1.00 58.88 84 LEU A C 1
ATOM 685 O O . LEU A 1 84 ? 33.566 1.050 -25.989 1.00 58.88 84 LEU A O 1
ATOM 689 N N . GLY A 1 85 ? 35.144 0.284 -27.391 1.00 56.56 85 GLY A N 1
ATOM 690 C CA . GLY A 1 85 ? 35.674 1.593 -27.761 1.00 56.56 85 GLY A CA 1
ATOM 691 C C . GLY A 1 85 ? 34.576 2.436 -28.413 1.00 56.56 85 GLY A C 1
ATOM 692 O O . GLY A 1 85 ? 34.296 2.299 -29.603 1.00 56.56 85 GLY A O 1
ATOM 693 N N . VAL A 1 86 ? 33.911 3.275 -27.616 1.00 52.34 86 VAL A N 1
ATOM 694 C CA . VAL A 1 86 ? 32.889 4.216 -28.073 1.00 52.34 86 VAL A CA 1
ATOM 695 C C . VAL A 1 86 ? 33.615 5.379 -28.741 1.00 52.34 86 VAL A C 1
ATOM 697 O O . VAL A 1 86 ? 33.974 6.362 -28.103 1.00 52.34 86 VAL A O 1
ATOM 700 N N . SER A 1 87 ? 33.848 5.252 -30.046 1.00 47.06 87 SER A N 1
ATOM 701 C CA . SER A 1 87 ? 34.057 6.408 -30.913 1.00 47.06 87 SER A CA 1
ATOM 702 C C . SER A 1 87 ? 32.741 7.194 -30.948 1.00 47.06 87 SER A C 1
ATOM 704 O O . SER A 1 87 ? 31.719 6.711 -31.441 1.00 47.06 87 SER A O 1
ATOM 706 N N . THR A 1 88 ? 32.740 8.366 -30.315 1.00 50.38 88 THR A N 1
ATOM 707 C CA . THR A 1 88 ? 31.630 9.323 -30.297 1.00 50.38 88 THR A CA 1
ATOM 708 C C . THR A 1 88 ? 31.694 10.210 -31.536 1.00 50.38 88 THR A C 1
ATOM 710 O O . THR A 1 88 ? 31.869 11.417 -31.424 1.00 50.38 88 THR A O 1
ATOM 713 N N . GLU A 1 89 ? 31.573 9.619 -32.717 1.00 55.12 89 GLU A N 1
ATOM 714 C CA . GLU A 1 89 ? 31.285 10.363 -33.943 1.00 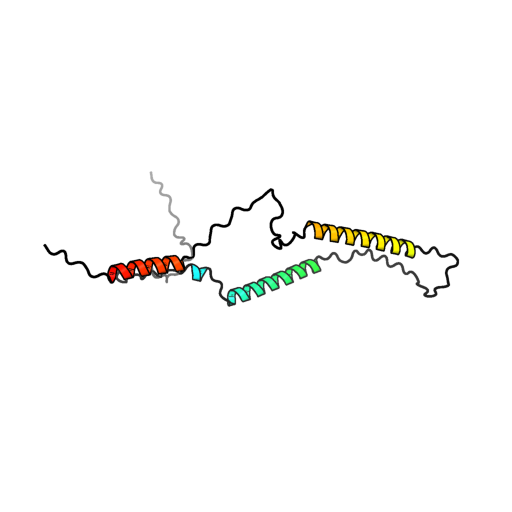55.12 89 GLU A CA 1
ATOM 715 C C . GLU A 1 89 ? 30.121 9.651 -34.631 1.00 55.12 89 GLU A C 1
ATOM 717 O O . GLU A 1 89 ? 30.217 8.516 -35.101 1.00 55.12 89 GLU A O 1
ATOM 722 N N . SER A 1 90 ? 28.948 10.273 -34.541 1.00 59.62 90 SER A N 1
ATOM 723 C CA . SER A 1 90 ? 27.740 9.836 -35.223 1.00 59.62 90 SER A CA 1
ATOM 724 C C . SER A 1 90 ? 27.781 10.366 -36.649 1.00 59.62 90 SER A C 1
ATOM 726 O O . SER A 1 90 ? 27.282 11.459 -36.903 1.00 59.62 90 SER A O 1
ATOM 728 N N . ASP A 1 91 ? 28.381 9.597 -37.555 1.00 48.50 91 ASP A N 1
ATOM 729 C CA . ASP A 1 91 ? 28.144 9.779 -38.983 1.00 48.50 91 ASP A CA 1
ATOM 730 C C . ASP A 1 91 ? 26.748 9.257 -39.325 1.00 48.50 91 ASP A C 1
ATOM 732 O O . ASP A 1 91 ? 26.363 8.142 -38.954 1.00 48.50 91 ASP A O 1
ATOM 736 N N . ASP A 1 92 ? 25.989 10.112 -39.997 1.00 56.75 92 ASP A N 1
ATOM 737 C CA . ASP A 1 92 ? 24.607 9.898 -40.382 1.00 56.75 92 ASP A CA 1
ATOM 738 C C . ASP A 1 92 ? 24.369 8.563 -41.116 1.00 56.75 92 ASP A C 1
ATOM 740 O O . ASP A 1 92 ? 25.153 8.077 -41.935 1.00 56.75 92 ASP A O 1
ATOM 744 N N . ASP A 1 93 ? 23.221 7.976 -40.786 1.00 60.84 93 ASP A N 1
ATOM 745 C CA . ASP A 1 93 ? 22.736 6.657 -41.174 1.00 60.84 93 ASP A CA 1
ATOM 746 C C . ASP A 1 93 ? 22.650 6.436 -42.700 1.00 60.84 93 ASP A C 1
ATOM 748 O O . ASP A 1 93 ? 21.634 6.722 -43.334 1.00 60.84 93 ASP A O 1
ATOM 752 N N . LEU A 1 94 ? 23.659 5.778 -43.277 1.00 58.75 94 LEU A N 1
ATOM 753 C CA . LEU A 1 94 ? 23.576 5.135 -44.601 1.00 58.75 94 LEU A CA 1
ATOM 754 C C . LEU A 1 94 ? 23.819 3.616 -44.541 1.00 58.75 94 LEU A C 1
ATOM 756 O O . LEU A 1 94 ? 24.417 3.036 -45.444 1.00 58.75 94 LEU A O 1
ATOM 760 N N . GLY A 1 95 ? 23.342 2.938 -43.489 1.00 63.03 95 GLY A N 1
ATOM 761 C CA . GLY A 1 95 ? 23.343 1.465 -43.470 1.00 63.03 95 GLY A CA 1
ATOM 762 C C . GLY A 1 95 ? 23.460 0.775 -42.113 1.00 63.03 95 GLY A C 1
ATOM 763 O O . GLY A 1 95 ? 23.523 -0.454 -42.073 1.00 63.03 95 GLY A O 1
ATOM 764 N N . LYS A 1 96 ? 23.482 1.507 -40.992 1.00 71.00 96 LYS A N 1
ATOM 765 C CA . LYS A 1 96 ? 23.542 0.892 -39.659 1.00 71.00 96 LYS A CA 1
ATOM 766 C C . LYS A 1 96 ? 22.133 0.532 -39.183 1.00 71.00 96 LYS A C 1
ATOM 768 O O . LYS A 1 96 ? 21.258 1.383 -39.045 1.00 71.00 96 LYS A O 1
ATOM 773 N N . LEU A 1 97 ? 21.890 -0.759 -38.955 1.00 74.38 97 LEU A N 1
ATOM 774 C CA . LEU A 1 97 ? 20.603 -1.255 -38.469 1.00 74.38 97 LEU A CA 1
ATOM 775 C C . LEU A 1 97 ? 20.284 -0.643 -37.091 1.00 74.38 97 LEU A C 1
ATOM 777 O O . LEU A 1 97 ? 20.925 -0.954 -36.088 1.00 74.38 97 LEU A O 1
ATOM 781 N N . ASN A 1 98 ? 19.266 0.215 -37.033 1.00 76.31 98 ASN A N 1
ATOM 782 C CA . ASN A 1 98 ? 18.853 0.931 -35.825 1.00 76.31 98 ASN A CA 1
ATOM 783 C C . ASN A 1 98 ? 17.980 0.060 -34.894 1.00 76.31 98 ASN A C 1
ATOM 785 O O . ASN A 1 98 ? 16.787 0.312 -34.715 1.00 76.31 98 ASN A O 1
ATOM 789 N N . LEU A 1 99 ? 18.573 -0.954 -34.248 1.00 81.19 99 LEU A N 1
ATOM 790 C CA . LEU A 1 99 ? 17.858 -1.866 -33.331 1.00 81.19 99 LEU A CA 1
ATOM 791 C C . LEU A 1 99 ? 17.243 -1.160 -32.110 1.00 81.19 99 LEU A C 1
ATOM 793 O O . LEU A 1 99 ? 16.232 -1.616 -31.577 1.00 81.19 99 LEU A O 1
ATOM 797 N N . ARG A 1 100 ? 17.815 -0.021 -31.691 1.00 83.12 100 ARG A N 1
ATOM 798 C CA . ARG A 1 100 ? 17.333 0.766 -30.542 1.00 83.12 100 ARG A CA 1
ATOM 799 C C . ARG A 1 100 ? 15.886 1.234 -30.706 1.00 83.12 100 ARG A C 1
ATOM 801 O O . ARG A 1 100 ? 15.157 1.282 -29.725 1.00 83.12 100 ARG A O 1
ATOM 808 N N . LYS A 1 101 ? 15.445 1.545 -31.931 1.00 82.81 101 LYS A N 1
ATOM 809 C CA . LYS A 1 101 ? 14.064 1.993 -32.183 1.00 82.81 101 LYS A CA 1
ATOM 810 C C . LYS A 1 101 ? 13.055 0.904 -31.814 1.00 82.81 101 LYS A C 1
ATOM 812 O O . LYS A 1 101 ? 12.051 1.180 -31.168 1.00 82.81 101 LYS A O 1
ATOM 817 N N . HIS A 1 102 ? 13.364 -0.344 -32.164 1.00 84.38 102 HIS A N 1
ATOM 818 C CA . HIS A 1 102 ? 12.502 -1.486 -31.874 1.00 84.38 102 HIS A CA 1
ATOM 819 C C . HIS A 1 102 ? 12.485 -1.842 -30.386 1.00 84.38 102 HIS A C 1
ATOM 821 O O . HIS A 1 102 ? 11.430 -2.179 -29.857 1.00 84.38 102 HIS A O 1
ATOM 827 N N . THR A 1 103 ? 13.622 -1.742 -29.691 1.00 87.69 103 THR A N 1
ATOM 828 C CA . THR A 1 103 ? 13.675 -2.027 -28.250 1.00 87.69 103 THR A CA 1
ATOM 829 C C . THR A 1 103 ? 12.985 -0.950 -27.419 1.00 87.69 103 THR A C 1
ATOM 831 O O . THR A 1 103 ? 12.307 -1.287 -26.451 1.00 87.69 103 THR A O 1
ATOM 834 N N . VAL A 1 104 ? 13.107 0.324 -27.806 1.00 91.00 104 VAL A N 1
ATOM 835 C CA . VAL A 1 104 ? 12.386 1.432 -27.163 1.00 91.00 104 VAL A CA 1
ATOM 836 C C . VAL A 1 104 ? 10.881 1.272 -27.362 1.00 91.00 104 VAL A C 1
ATOM 838 O O . VAL A 1 104 ? 10.161 1.226 -26.370 1.00 91.00 104 VAL A O 1
ATOM 841 N N . ALA A 1 105 ? 10.419 1.053 -28.597 1.00 91.38 105 ALA A N 1
ATOM 842 C CA . ALA A 1 105 ? 8.998 0.837 -28.874 1.00 91.38 105 ALA A CA 1
ATOM 843 C C . ALA A 1 105 ? 8.422 -0.347 -28.075 1.00 91.38 105 ALA A C 1
ATOM 845 O O . ALA A 1 105 ? 7.393 -0.225 -27.419 1.00 91.38 105 ALA A O 1
ATOM 846 N N . LYS A 1 106 ? 9.129 -1.487 -28.037 1.00 92.12 106 LYS A N 1
ATOM 847 C CA . LYS A 1 106 ? 8.698 -2.661 -27.258 1.00 92.12 106 LYS A CA 1
ATOM 848 C C . LYS A 1 106 ? 8.676 -2.411 -25.750 1.00 92.12 106 LYS A C 1
ATOM 850 O O . LYS A 1 106 ? 7.843 -2.975 -25.045 1.00 92.12 106 LYS A O 1
ATOM 855 N N . ARG A 1 107 ? 9.592 -1.587 -25.237 1.00 94.38 107 ARG A N 1
ATOM 856 C CA . ARG A 1 107 ? 9.615 -1.198 -23.823 1.00 94.38 107 ARG A CA 1
ATOM 857 C C . ARG A 1 107 ? 8.408 -0.335 -23.468 1.00 94.38 107 ARG A C 1
ATOM 859 O O . ARG A 1 107 ? 7.832 -0.556 -22.407 1.00 94.38 107 ARG A O 1
ATOM 866 N N . GLU A 1 108 ? 8.058 0.620 -24.322 1.00 94.75 108 GLU A N 1
ATOM 867 C CA . GLU A 1 108 ? 6.908 1.510 -24.129 1.00 94.75 108 GLU A CA 1
ATOM 868 C C . GLU A 1 108 ? 5.594 0.721 -24.149 1.00 94.75 108 GLU A C 1
ATOM 870 O O . GLU A 1 108 ? 4.833 0.807 -23.188 1.00 94.75 108 GLU A O 1
ATOM 875 N N . GLU A 1 109 ? 5.396 -0.157 -25.141 1.00 95.06 109 GLU A N 1
ATOM 876 C CA . GLU A 1 109 ? 4.234 -1.063 -25.211 1.00 95.06 109 GLU A CA 1
ATOM 877 C C . GLU A 1 109 ? 4.046 -1.853 -23.898 1.00 95.06 109 GLU A C 1
ATOM 879 O O . GLU A 1 109 ? 2.972 -1.852 -23.294 1.00 95.06 109 GLU A O 1
ATOM 884 N N . LEU A 1 110 ? 5.115 -2.478 -23.390 1.00 96.62 110 LEU A N 1
ATOM 885 C CA . LEU A 1 110 ? 5.065 -3.244 -22.138 1.00 96.62 110 LEU A CA 1
ATOM 886 C C . LEU A 1 110 ? 4.818 -2.369 -20.899 1.00 96.62 110 LEU A C 1
ATOM 888 O O . LEU A 1 110 ? 4.279 -2.852 -19.901 1.00 96.62 110 LEU A O 1
ATOM 892 N N . GLN A 1 111 ? 5.247 -1.106 -20.913 1.00 96.06 111 GLN A N 1
ATOM 893 C CA . GLN A 1 111 ? 4.977 -0.171 -19.820 1.00 96.06 111 GLN A CA 1
ATOM 894 C C . GLN A 1 111 ? 3.503 0.227 -19.793 1.00 96.06 111 GLN A C 1
ATOM 896 O O . GLN A 1 111 ? 2.899 0.204 -18.721 1.00 96.06 111 GLN A O 1
ATOM 901 N N . GLU A 1 112 ? 2.910 0.521 -20.947 1.00 96.75 112 GLU A N 1
ATOM 902 C CA . GLU A 1 112 ? 1.486 0.841 -21.057 1.00 96.75 112 GLU A CA 1
ATOM 903 C C . GLU A 1 112 ? 0.606 -0.322 -20.582 1.00 96.75 112 GLU A C 1
ATOM 905 O O . GLU A 1 112 ? -0.317 -0.115 -19.790 1.00 96.75 112 GLU A O 1
ATOM 910 N N . GLU A 1 113 ? 0.933 -1.559 -20.969 1.00 96.69 113 GLU A N 1
ATOM 911 C CA . GLU A 1 113 ? 0.231 -2.756 -20.489 1.00 96.69 113 GLU A CA 1
ATOM 912 C C . GLU A 1 113 ? 0.302 -2.906 -18.962 1.00 96.69 113 GLU A C 1
ATOM 914 O O . GLU A 1 113 ? -0.710 -3.205 -18.317 1.00 96.69 113 GLU A O 1
ATOM 919 N N . ARG A 1 114 ? 1.480 -2.665 -18.365 1.00 97.44 114 ARG A N 1
ATOM 920 C CA . ARG A 1 114 ? 1.670 -2.713 -16.905 1.00 97.44 114 ARG A CA 1
ATOM 921 C C . ARG A 1 114 ? 0.834 -1.656 -16.194 1.00 97.44 114 ARG A C 1
ATOM 923 O O . ARG A 1 114 ? 0.147 -1.994 -15.233 1.00 97.44 114 ARG A O 1
ATOM 930 N N . LEU A 1 115 ? 0.853 -0.416 -16.683 1.00 97.19 115 LEU A N 1
ATOM 931 C CA . LEU A 1 115 ? 0.080 0.688 -16.109 1.00 97.19 115 LEU A CA 1
ATOM 932 C C . LEU A 1 115 ? -1.427 0.421 -16.210 1.00 97.19 115 LEU A C 1
ATOM 934 O O . LEU A 1 115 ? -2.157 0.571 -15.229 1.00 97.19 115 LEU A O 1
ATOM 938 N N . ALA A 1 116 ? -1.896 -0.053 -17.366 1.00 97.19 116 ALA A N 1
ATOM 939 C CA . ALA A 1 116 ? -3.297 -0.405 -17.567 1.00 97.19 116 ALA A CA 1
ATOM 940 C C . ALA A 1 116 ? -3.740 -1.565 -16.658 1.00 97.19 116 ALA A C 1
ATOM 942 O O . ALA A 1 116 ? -4.860 -1.563 -16.138 1.00 97.19 116 ALA A O 1
ATOM 943 N N . TYR A 1 117 ? -2.884 -2.569 -16.453 1.00 97.44 117 TYR A N 1
ATOM 944 C CA . TYR A 1 117 ? -3.159 -3.673 -15.535 1.00 97.44 117 TYR A CA 1
ATOM 945 C C . TYR A 1 117 ? -3.198 -3.215 -14.073 1.00 97.44 117 TYR A C 1
ATOM 947 O O . TYR A 1 117 ? -4.110 -3.604 -13.338 1.00 97.44 117 TYR A O 1
ATOM 955 N N . GLU A 1 118 ? -2.243 -2.385 -13.654 1.00 95.94 118 GLU A N 1
ATOM 956 C CA . GLU A 1 118 ? -2.174 -1.828 -12.303 1.00 95.94 118 GLU A CA 1
ATOM 957 C C . GLU A 1 118 ? -3.421 -1.004 -11.985 1.00 95.94 118 GLU A C 1
ATOM 959 O O . GLU A 1 118 ? -4.060 -1.237 -10.961 1.00 95.94 118 GLU A O 1
ATOM 964 N N . GLN A 1 119 ? -3.844 -0.129 -12.900 1.00 96.56 119 GLN A N 1
ATOM 965 C CA . GLN A 1 119 ? -5.065 0.652 -12.729 1.00 96.56 119 GLN A CA 1
ATOM 966 C C . GLN A 1 119 ? -6.299 -0.249 -12.590 1.00 96.56 119 GLN A C 1
ATOM 968 O O . GLN A 1 119 ? -7.059 -0.098 -11.638 1.00 96.56 119 GLN A O 1
ATOM 973 N N . LYS A 1 120 ? -6.453 -1.264 -13.454 1.00 95.88 120 LYS A N 1
ATOM 974 C CA . LYS A 1 120 ? -7.533 -2.261 -13.323 1.00 95.88 120 LYS A CA 1
ATOM 975 C C . LYS A 1 120 ? -7.474 -3.014 -11.994 1.00 95.88 120 LYS A C 1
ATOM 977 O O . LYS A 1 120 ? -8.508 -3.386 -11.444 1.00 95.88 120 LYS A O 1
ATOM 982 N N . TYR A 1 121 ? -6.279 -3.319 -11.494 1.00 94.94 121 TYR A N 1
ATOM 983 C CA . TYR A 1 121 ? -6.105 -3.965 -10.198 1.00 94.94 121 TYR A CA 1
ATOM 984 C C . TYR A 1 121 ? -6.539 -3.042 -9.061 1.00 94.94 121 TYR A C 1
ATOM 986 O O . TYR A 1 121 ? -7.336 -3.463 -8.227 1.00 94.94 121 TYR A O 1
ATOM 994 N N . LEU A 1 122 ? -6.094 -1.786 -9.070 1.00 93.75 122 LEU A N 1
ATOM 995 C CA . LEU A 1 122 ? -6.532 -0.777 -8.115 1.00 93.75 122 LEU A CA 1
ATOM 996 C C . LEU A 1 122 ? -8.050 -0.622 -8.165 1.00 93.75 122 LEU A C 1
ATOM 998 O O . LEU A 1 122 ? -8.677 -0.794 -7.133 1.00 93.75 122 LEU A O 1
ATOM 1002 N N . ASP A 1 123 ? -8.654 -0.461 -9.340 1.00 89.88 123 ASP A N 1
ATOM 1003 C CA . ASP A 1 123 ? -10.107 -0.319 -9.500 1.00 89.88 123 ASP A CA 1
ATOM 1004 C C . ASP A 1 123 ? -10.897 -1.516 -8.936 1.00 89.88 123 ASP A C 1
ATOM 1006 O O . ASP A 1 123 ? -11.962 -1.343 -8.339 1.00 89.88 123 ASP A O 1
ATOM 1010 N N . ARG A 1 124 ? -10.371 -2.744 -9.083 1.00 90.75 124 ARG A N 1
ATOM 1011 C CA . ARG A 1 124 ? -10.984 -3.964 -8.523 1.00 90.75 124 ARG A CA 1
ATOM 1012 C C . ARG A 1 124 ? -11.015 -3.969 -6.996 1.00 90.75 124 ARG A C 1
ATOM 1014 O O . ARG A 1 124 ? -11.957 -4.514 -6.425 1.00 90.75 124 ARG A O 1
ATOM 1021 N N . TYR A 1 125 ? -9.994 -3.410 -6.349 1.00 85.44 125 TYR A N 1
ATOM 1022 C CA . TYR A 1 125 ? -9.826 -3.452 -4.891 1.00 85.44 125 TYR A CA 1
ATOM 1023 C C . TYR A 1 125 ? -10.052 -2.109 -4.200 1.00 85.44 125 TYR A C 1
ATOM 1025 O O . TYR A 1 125 ? -10.127 -2.048 -2.973 1.00 85.44 125 TYR A O 1
ATOM 1033 N N . THR A 1 126 ? -10.227 -1.031 -4.956 1.00 84.25 126 THR A N 1
ATOM 1034 C CA . THR A 1 126 ? -10.830 0.191 -4.456 1.00 84.25 126 THR A CA 1
ATOM 1035 C C . THR A 1 126 ? -12.294 -0.121 -4.219 1.00 84.25 126 THR A C 1
ATOM 1037 O O . THR A 1 126 ? -13.143 0.053 -5.093 1.00 84.25 126 THR A O 1
ATOM 1040 N N . GLU A 1 127 ? -12.599 -0.617 -3.020 1.00 69.25 127 GLU A N 1
ATOM 1041 C CA . GLU A 1 127 ? -13.970 -0.655 -2.541 1.00 69.25 127 GLU A CA 1
ATOM 1042 C C . GLU A 1 127 ? -14.586 0.724 -2.808 1.00 69.25 127 GLU A C 1
ATOM 1044 O O . GLU A 1 127 ? -13.951 1.746 -2.501 1.00 69.25 127 GLU A O 1
ATOM 1049 N N . PRO A 1 128 ? -15.799 0.803 -3.385 1.00 65.44 128 PRO A N 1
ATOM 1050 C CA . PRO A 1 128 ? -16.480 2.073 -3.491 1.00 65.44 128 PRO A CA 1
ATOM 1051 C C . PRO A 1 128 ? -16.686 2.544 -2.059 1.00 65.44 128 PRO A C 1
ATOM 1053 O O . PRO A 1 128 ? -17.591 2.057 -1.386 1.00 65.44 128 PRO A O 1
ATOM 1056 N N . LYS A 1 129 ? -15.828 3.457 -1.576 1.00 62.09 129 LYS A N 1
ATOM 1057 C CA . LYS A 1 129 ? -15.998 4.158 -0.301 1.00 62.09 129 LYS A CA 1
ATOM 1058 C C . LYS A 1 129 ? -17.442 4.611 -0.303 1.00 62.09 129 LYS A C 1
ATOM 1060 O O . LYS A 1 129 ? -17.791 5.491 -1.088 1.00 62.09 129 LYS A O 1
ATOM 1065 N N . ILE A 1 130 ? -18.283 3.922 0.469 1.00 58.03 130 ILE A N 1
ATOM 1066 C CA . ILE A 1 130 ? -19.739 3.979 0.373 1.00 58.03 130 ILE A CA 1
ATOM 1067 C C . ILE A 1 130 ? -20.151 5.397 0.759 1.00 58.03 130 ILE A C 1
ATOM 1069 O O . ILE A 1 130 ? -20.484 5.698 1.904 1.00 58.03 130 ILE A O 1
ATOM 1073 N N . GLN A 1 131 ? -20.123 6.308 -0.210 1.00 58.47 131 GLN A N 1
ATOM 1074 C CA . GLN A 1 131 ? -20.809 7.578 -0.150 1.00 58.47 131 GLN A CA 1
ATOM 1075 C C . GLN A 1 131 ? -22.278 7.222 -0.254 1.00 58.47 131 GLN A C 1
ATOM 1077 O O . GLN A 1 131 ? -22.812 7.206 -1.354 1.00 58.47 131 GLN A O 1
ATOM 1082 N N . ARG A 1 132 ? -22.866 6.816 0.879 1.00 56.81 132 ARG A N 1
ATOM 1083 C CA . ARG A 1 132 ? -24.291 6.593 1.165 1.00 56.81 132 ARG A CA 1
ATOM 1084 C C . ARG A 1 132 ? -25.201 6.952 -0.016 1.00 56.81 132 ARG A C 1
ATOM 1086 O O . ARG A 1 132 ? -25.880 7.980 0.011 1.00 56.81 132 ARG A O 1
ATOM 1093 N N . LYS A 1 133 ? -25.209 6.129 -1.069 1.00 53.81 133 LYS A N 1
ATOM 1094 C CA . LYS A 1 133 ? -26.088 6.370 -2.205 1.00 53.81 133 LYS A CA 1
ATOM 1095 C C . LYS A 1 133 ? -27.462 5.969 -1.718 1.00 53.81 133 LYS A C 1
ATOM 1097 O O . LYS A 1 133 ? -27.664 4.858 -1.231 1.00 53.81 133 LYS A O 1
ATOM 1102 N N . LYS A 1 134 ? -28.371 6.940 -1.743 1.00 56.91 134 LYS A N 1
ATOM 1103 C CA . LYS A 1 134 ? -29.780 6.744 -1.422 1.00 56.91 134 LYS A CA 1
ATOM 1104 C C . LYS A 1 134 ? -30.246 5.512 -2.192 1.00 56.91 134 LYS A C 1
ATOM 1106 O O . LYS A 1 134 ? -30.034 5.443 -3.399 1.00 56.91 134 LYS A O 1
ATOM 1111 N N . ALA A 1 135 ? -30.783 4.540 -1.461 1.00 51.84 135 ALA A N 1
ATOM 1112 C CA . ALA A 1 135 ? -31.225 3.257 -1.978 1.00 51.84 135 ALA A CA 1
ATOM 1113 C C . ALA A 1 135 ? -32.096 3.445 -3.230 1.00 51.84 135 ALA A C 1
ATOM 1115 O O . ALA A 1 135 ? -33.243 3.874 -3.128 1.00 51.84 135 ALA A O 1
ATOM 1116 N N . SER A 1 136 ? -31.538 3.152 -4.403 1.00 54.03 136 SER A N 1
ATOM 1117 C CA . SER A 1 136 ? -32.288 3.011 -5.653 1.00 54.03 136 SER A CA 1
ATOM 1118 C C . SER A 1 136 ? -32.493 1.544 -6.042 1.00 54.03 136 SER A C 1
ATOM 1120 O O . SER A 1 136 ? -33.159 1.271 -7.035 1.00 54.03 136 SER A O 1
ATOM 1122 N N . SER A 1 137 ? -31.982 0.582 -5.263 1.00 56.62 137 SER A N 1
ATOM 1123 C CA . SER A 1 137 ? -32.329 -0.829 -5.432 1.00 56.62 137 SER A CA 1
ATOM 1124 C C . SER A 1 137 ? -33.675 -1.110 -4.753 1.00 56.62 137 SER A C 1
ATOM 1126 O O . SER A 1 137 ? -33.800 -1.043 -3.532 1.00 56.62 137 SER A O 1
ATOM 1128 N N . SER A 1 138 ? -34.714 -1.431 -5.535 1.00 60.59 138 SER A N 1
ATOM 1129 C CA . SER A 1 138 ? -36.048 -1.753 -4.989 1.00 60.59 138 SER A CA 1
ATOM 1130 C C . SER A 1 138 ? -36.086 -3.084 -4.218 1.00 60.59 138 SER A C 1
ATOM 1132 O O . SER A 1 138 ? -37.061 -3.359 -3.518 1.00 60.59 138 SER A O 1
ATOM 1134 N N . LEU A 1 139 ? -35.023 -3.891 -4.336 1.00 67.38 139 LEU A N 1
ATOM 1135 C CA . LEU A 1 139 ? -34.926 -5.253 -3.807 1.00 67.38 139 LEU A CA 1
ATOM 1136 C C . LEU A 1 139 ? -34.637 -5.319 -2.304 1.00 67.38 139 LEU A C 1
ATOM 1138 O O . LEU A 1 139 ? -35.048 -6.276 -1.657 1.00 67.38 139 LEU A O 1
ATOM 1142 N N . TYR A 1 140 ? -33.965 -4.318 -1.726 1.00 67.56 140 TYR A N 1
ATOM 1143 C CA . TYR A 1 140 ? -33.676 -4.301 -0.292 1.00 67.56 140 TYR A CA 1
ATOM 1144 C C . TYR A 1 140 ? -34.144 -2.994 0.334 1.00 67.56 140 TYR A C 1
ATOM 1146 O O . TYR A 1 140 ? -33.555 -1.932 0.136 1.00 67.56 140 TYR A O 1
ATOM 1154 N N . LYS A 1 141 ? -35.217 -3.082 1.123 1.00 73.19 141 LYS A N 1
ATOM 1155 C CA . LYS A 1 141 ? -35.651 -2.003 2.009 1.00 73.19 141 LYS A CA 1
ATOM 1156 C C . LYS A 1 141 ? -34.927 -2.206 3.339 1.00 73.19 141 LYS A C 1
ATOM 1158 O O . LYS A 1 141 ? -35.348 -3.084 4.090 1.00 73.19 141 LYS A O 1
ATOM 1163 N N . PRO A 1 142 ? -33.855 -1.448 3.643 1.00 73.81 142 PRO A N 1
ATOM 1164 C CA . PRO A 1 142 ? -33.239 -1.535 4.957 1.00 73.81 142 PRO A CA 1
ATOM 1165 C C . PRO A 1 142 ? -34.310 -1.272 6.015 1.00 73.81 142 PRO A C 1
ATOM 1167 O O . PRO A 1 142 ? -35.069 -0.301 5.913 1.00 73.81 142 PRO A O 1
ATOM 1170 N N . GLU A 1 143 ? -34.393 -2.168 6.999 1.00 75.06 143 GLU A N 1
ATOM 1171 C CA . GLU A 1 143 ? -35.313 -2.031 8.121 1.00 75.06 143 GLU A CA 1
ATOM 1172 C C . GLU A 1 143 ? -35.121 -0.640 8.736 1.00 75.06 143 GLU A C 1
ATOM 1174 O O . GLU A 1 143 ? -33.994 -0.211 9.008 1.00 75.06 143 GLU A O 1
ATOM 1179 N N . LYS A 1 144 ? -36.223 0.112 8.873 1.00 72.12 144 LYS A N 1
ATOM 1180 C CA . LYS A 1 144 ? -36.181 1.472 9.418 1.00 72.12 144 LYS A CA 1
ATOM 1181 C C . LYS A 1 144 ? -35.470 1.399 10.762 1.00 72.12 144 LYS A C 1
ATOM 1183 O O . LYS A 1 144 ? -35.893 0.648 11.640 1.00 72.12 144 LYS A O 1
ATOM 1188 N N . SER A 1 145 ? -34.393 2.169 10.918 1.00 73.81 145 SER A N 1
ATOM 1189 C CA . SER A 1 145 ? -33.674 2.203 12.187 1.00 73.81 145 SER A CA 1
ATOM 1190 C C . SER A 1 145 ? -34.662 2.519 13.307 1.00 73.81 145 SER A C 1
ATOM 1192 O O . SER A 1 145 ? -35.501 3.418 13.178 1.00 73.81 145 SER A O 1
ATOM 1194 N N . LYS A 1 146 ? -34.607 1.731 14.387 1.00 76.56 146 LYS A N 1
ATOM 1195 C CA . LYS A 1 146 ? -35.497 1.920 15.535 1.00 76.56 146 LYS A CA 1
ATOM 1196 C C . LYS A 1 146 ? -35.427 3.393 15.963 1.00 76.56 146 LYS A C 1
ATOM 1198 O O . LYS A 1 146 ? -34.316 3.928 16.065 1.00 76.56 146 LYS A O 1
ATOM 1203 N N . PRO A 1 147 ? -36.573 4.064 16.182 1.00 80.19 147 PRO A N 1
ATOM 1204 C CA . PRO A 1 147 ? -36.580 5.470 16.550 1.00 80.19 147 PRO A CA 1
ATOM 1205 C C . PRO A 1 147 ? -35.710 5.663 17.791 1.00 80.19 147 PRO A C 1
ATOM 1207 O O . PRO A 1 147 ? -35.874 4.969 18.796 1.00 80.19 147 PRO A O 1
ATOM 1210 N N . LYS A 1 148 ? -34.742 6.582 17.705 1.00 78.31 148 LYS A N 1
ATOM 1211 C CA . LYS A 1 148 ? -33.855 6.891 18.828 1.00 78.31 148 LYS A CA 1
ATOM 1212 C C . LYS A 1 148 ? -34.703 7.443 19.972 1.00 78.31 148 LYS A C 1
ATOM 1214 O O . LYS A 1 148 ? -35.203 8.563 19.890 1.00 78.31 148 LYS A O 1
ATOM 1219 N N . ILE A 1 149 ? -34.857 6.652 21.029 1.00 80.88 149 ILE A N 1
ATOM 1220 C CA . ILE A 1 149 ? -35.556 7.068 22.243 1.00 80.88 149 ILE A CA 1
ATOM 1221 C C . ILE A 1 149 ? -34.739 8.176 22.914 1.00 80.88 149 ILE A C 1
ATOM 1223 O O . ILE A 1 149 ? -33.580 7.981 23.296 1.00 80.88 149 ILE A O 1
ATOM 1227 N N . ASP A 1 150 ? -35.343 9.353 23.070 1.00 86.38 150 ASP A N 1
ATOM 1228 C CA . ASP A 1 150 ? -34.736 10.464 23.796 1.00 86.38 150 ASP A CA 1
ATOM 1229 C C . ASP A 1 150 ? -34.870 10.241 25.311 1.00 86.38 150 ASP A C 1
ATOM 1231 O O . ASP A 1 150 ? -35.807 10.706 25.966 1.00 86.38 150 ASP A O 1
ATOM 1235 N N . ARG A 1 151 ? -33.886 9.535 25.881 1.00 88.38 151 ARG A N 1
ATOM 1236 C CA . ARG A 1 151 ? -33.817 9.218 27.318 1.00 88.38 151 ARG A CA 1
ATOM 1237 C C . ARG A 1 151 ? -33.856 10.460 28.217 1.00 88.38 151 ARG A C 1
ATOM 1239 O O . ARG A 1 151 ? -34.257 10.360 29.374 1.00 88.38 151 ARG A O 1
ATOM 1246 N N . ARG A 1 152 ? -33.453 11.643 27.724 1.00 90.00 152 ARG A N 1
ATOM 1247 C CA . ARG A 1 152 ? -33.533 12.893 28.503 1.00 90.00 152 ARG A CA 1
ATOM 1248 C C . ARG A 1 152 ? -34.983 13.343 28.655 1.00 90.00 152 ARG A C 1
ATOM 1250 O O . ARG A 1 152 ? -35.369 13.771 29.741 1.00 90.00 152 ARG A O 1
ATOM 1257 N N . LYS A 1 153 ? -35.795 13.217 27.599 1.00 91.50 153 LYS A N 1
ATOM 1258 C CA . LYS A 1 153 ? -37.234 13.526 27.652 1.00 91.50 153 LYS A CA 1
ATOM 1259 C C . LYS A 1 153 ? -37.987 12.574 28.577 1.00 91.50 153 LYS A C 1
ATOM 1261 O O . LYS A 1 153 ? -38.841 13.031 29.330 1.00 91.50 153 LYS A O 1
ATOM 1266 N N . GLU A 1 154 ? -37.655 11.286 28.565 1.00 91.19 154 GLU A N 1
ATOM 1267 C CA . GLU A 1 154 ? -38.267 10.301 29.469 1.00 91.19 154 GLU A CA 1
ATOM 1268 C C . GLU A 1 154 ? -37.968 10.607 30.935 1.00 91.19 154 GLU A C 1
ATOM 1270 O O . GLU A 1 154 ? -38.888 10.659 31.751 1.00 91.19 154 GLU A O 1
ATOM 1275 N N . ARG A 1 155 ? -36.700 10.900 31.254 1.00 93.94 155 ARG A N 1
ATOM 1276 C CA . ARG A 1 155 ? -36.288 11.292 32.608 1.00 93.94 155 ARG A CA 1
ATOM 1277 C C . ARG A 1 155 ? -37.029 12.539 33.087 1.00 93.94 155 ARG A C 1
ATOM 1279 O O . ARG A 1 155 ? -37.600 12.509 34.170 1.00 93.94 155 ARG A O 1
ATOM 1286 N N . LYS A 1 156 ? -37.112 13.585 32.255 1.00 94.69 156 LYS A N 1
ATOM 1287 C CA . LYS A 1 156 ? -37.851 14.817 32.587 1.00 94.69 156 LYS A CA 1
ATOM 1288 C C . LYS A 1 156 ? -39.343 14.564 32.821 1.00 94.69 156 LYS A C 1
ATOM 1290 O O . LYS A 1 156 ? -39.900 15.069 33.791 1.00 94.69 156 LYS A O 1
ATOM 1295 N N . LYS A 1 157 ? -39.997 13.765 31.966 1.00 94.12 157 LYS A N 1
ATOM 1296 C CA . LYS A 1 157 ? -41.414 13.396 32.145 1.00 94.12 157 LYS A CA 1
ATOM 1297 C C . LYS A 1 157 ? -41.638 12.607 33.438 1.00 94.12 157 LYS A C 1
ATOM 1299 O O . LYS A 1 157 ? -42.618 12.850 34.139 1.00 94.12 157 LYS A O 1
ATOM 1304 N N . TYR A 1 158 ? -40.741 11.673 33.753 1.00 94.31 158 TYR A N 1
ATOM 1305 C CA . TYR A 1 158 ? -40.805 10.891 34.985 1.00 94.31 158 TYR A CA 1
ATOM 1306 C C . TYR A 1 158 ? -40.638 11.777 36.226 1.00 94.31 158 TYR A C 1
ATOM 1308 O O . TYR A 1 158 ? -41.451 11.708 37.146 1.00 94.31 158 TYR A O 1
ATOM 1316 N N . GLU A 1 159 ? -39.640 12.657 36.219 1.00 93.50 159 GLU A N 1
ATOM 1317 C CA . GLU A 1 159 ? -39.361 13.599 37.303 1.00 93.50 159 GLU A CA 1
ATOM 1318 C C . GLU A 1 159 ? -40.536 14.556 37.548 1.00 93.50 159 GLU A C 1
ATOM 1320 O O . GLU A 1 159 ? -40.991 14.693 38.682 1.00 93.50 159 GLU A O 1
ATOM 1325 N N . GLN A 1 160 ? -41.120 15.131 36.491 1.00 93.62 160 GLN A N 1
ATOM 1326 C CA . GLN A 1 160 ? -42.320 15.969 36.602 1.00 93.62 160 GLN A CA 1
ATOM 1327 C C . GLN A 1 160 ? -43.509 15.213 37.210 1.00 93.62 160 GLN A C 1
ATOM 1329 O O . GLN A 1 160 ? -44.200 15.744 38.081 1.00 93.62 160 GLN A O 1
ATOM 1334 N N . LYS A 1 161 ? -43.738 13.962 36.787 1.00 93.62 161 LYS A N 1
ATOM 1335 C CA . LYS A 1 161 ? -44.802 13.106 37.336 1.00 93.62 161 LYS A CA 1
ATOM 1336 C C . LYS A 1 161 ? -44.563 12.761 38.807 1.00 93.62 161 LYS A C 1
ATOM 1338 O O . LYS A 1 161 ? -45.517 12.591 39.562 1.00 93.62 161 LYS A O 1
ATOM 1343 N N . TYR A 1 162 ? -43.307 12.619 39.213 1.00 91.25 162 TYR A N 1
ATOM 1344 C CA . TYR A 1 162 ? -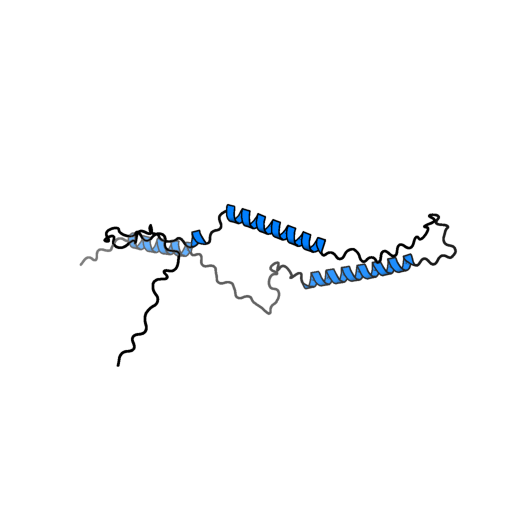42.947 12.353 40.600 1.00 91.25 162 TYR A CA 1
ATOM 1345 C C . TYR A 1 162 ? -43.146 13.595 41.478 1.00 91.25 162 TYR A C 1
ATOM 1347 O O . TYR A 1 162 ? -43.809 13.527 42.512 1.00 91.25 162 TYR A O 1
ATOM 1355 N N . LEU A 1 163 ? -42.649 14.748 41.027 1.00 90.44 163 LEU A N 1
ATOM 1356 C CA . LEU A 1 163 ? -42.795 16.025 41.723 1.00 90.44 163 LEU A CA 1
ATOM 1357 C C . LEU A 1 163 ? -44.264 16.418 41.899 1.00 90.44 163 LEU A C 1
ATOM 1359 O O . LEU A 1 163 ? -44.650 16.866 42.978 1.00 90.44 163 LEU A O 1
ATOM 1363 N N . SER A 1 164 ? -45.105 16.202 40.884 1.00 86.69 164 SER A N 1
ATOM 1364 C CA . SER A 1 164 ? -46.531 16.526 40.975 1.00 86.69 164 SER A CA 1
ATOM 1365 C C . SER A 1 164 ? -47.249 15.711 42.051 1.00 86.69 164 SER A C 1
ATOM 1367 O O . SER A 1 164 ? -48.052 16.276 42.786 1.00 86.69 164 SER A O 1
ATOM 1369 N N . ARG A 1 165 ? -46.911 14.426 42.229 1.00 86.19 165 ARG A N 1
ATOM 1370 C CA . ARG A 1 165 ? -47.463 13.586 43.311 1.00 86.19 165 ARG A CA 1
ATOM 1371 C C . ARG A 1 165 ? -47.127 14.118 44.697 1.00 86.19 165 ARG A C 1
ATOM 1373 O O . ARG A 1 165 ? -47.956 14.028 45.594 1.00 86.19 165 ARG A O 1
ATOM 1380 N N . TYR A 1 166 ? -45.926 14.663 44.874 1.00 79.19 166 TYR A N 1
ATOM 1381 C CA . TYR A 1 166 ? -45.497 15.203 46.162 1.00 79.19 1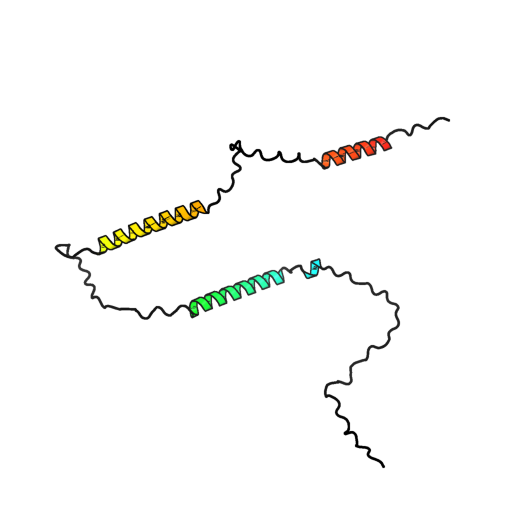66 TYR A CA 1
ATOM 1382 C C . TYR A 1 166 ? -46.119 16.573 46.466 1.00 79.19 166 TYR A C 1
ATOM 1384 O O . TYR A 1 166 ? -46.343 16.911 47.624 1.00 79.19 166 TYR A O 1
ATOM 1392 N N . LYS A 1 167 ? -46.412 17.362 45.426 1.00 77.69 167 LYS A N 1
ATOM 1393 C CA . LYS A 1 167 ? -47.038 18.686 45.552 1.00 77.69 167 LYS A CA 1
ATOM 1394 C C . LYS A 1 167 ? -48.563 18.636 45.680 1.00 77.69 167 LYS A C 1
ATOM 1396 O O . LYS A 1 167 ? -49.168 19.674 45.932 1.00 77.69 167 LYS A O 1
ATOM 1401 N N . GLN A 1 168 ? -49.191 17.471 45.518 1.00 70.75 168 GLN A N 1
ATOM 1402 C CA . GLN A 1 168 ? -50.633 17.340 45.717 1.00 70.75 168 GLN A CA 1
ATOM 1403 C C . GLN A 1 168 ? -50.966 17.423 47.216 1.00 70.75 168 GLN A C 1
ATOM 1405 O O . GLN A 1 168 ? -50.320 16.738 48.016 1.00 70.75 168 GLN A O 1
ATOM 1410 N N . PRO A 1 169 ? -51.968 18.225 47.624 1.00 70.69 169 PRO A N 1
ATOM 1411 C CA . PRO A 1 169 ? -52.438 18.211 48.999 1.00 70.69 169 PRO A CA 1
ATOM 1412 C C . PRO A 1 169 ? -52.930 16.798 49.313 1.00 70.69 169 PRO A C 1
ATOM 1414 O O . PRO A 1 169 ? -53.783 16.252 48.611 1.00 70.69 169 PRO A O 1
ATOM 1417 N N . LYS A 1 170 ? -52.367 16.179 50.355 1.00 68.94 170 LYS A N 1
ATOM 1418 C CA . LYS A 1 170 ? -52.858 14.894 50.854 1.00 68.94 170 LYS A CA 1
ATOM 1419 C C . LYS A 1 170 ? -54.295 15.133 51.304 1.00 68.94 170 LYS A C 1
ATOM 1421 O O . LYS A 1 170 ? -54.499 15.762 52.339 1.00 68.94 170 LYS A O 1
ATOM 1426 N N . ILE A 1 171 ? -55.272 14.688 50.511 1.00 67.19 171 ILE A N 1
ATOM 1427 C CA . ILE A 1 171 ? -56.689 14.733 50.877 1.00 67.19 171 ILE A CA 1
ATOM 1428 C C . ILE A 1 171 ? -56.797 13.984 52.202 1.00 67.19 171 ILE A C 1
ATOM 1430 O O . ILE A 1 171 ? -56.663 12.759 52.251 1.00 67.19 171 ILE A O 1
ATOM 1434 N N . GLN A 1 172 ? -56.949 14.732 53.295 1.00 65.69 172 GLN A N 1
ATOM 1435 C CA . GLN A 1 172 ? -57.230 14.144 54.589 1.00 65.69 172 GLN A CA 1
ATOM 1436 C C . GLN A 1 172 ? -58.604 13.503 54.450 1.00 65.69 172 GLN A C 1
ATOM 1438 O O . GLN A 1 172 ? -59.604 14.198 54.270 1.00 65.69 172 GLN A O 1
ATOM 1443 N N . LYS A 1 173 ? -58.638 12.167 54.440 1.00 64.12 173 LYS A N 1
ATOM 1444 C CA . LYS A 1 173 ? -59.880 11.400 54.488 1.00 64.12 173 LYS A CA 1
ATOM 1445 C C . LYS A 1 173 ? -60.593 11.808 55.777 1.00 64.12 173 LYS A C 1
ATOM 1447 O O . LYS A 1 173 ? -60.194 11.362 56.851 1.00 64.12 173 LYS A O 1
ATOM 1452 N N . LYS A 1 174 ? -61.580 12.703 55.679 1.00 62.47 174 LYS A N 1
ATOM 1453 C CA . LYS A 1 174 ? -62.502 12.969 56.784 1.00 62.47 174 LYS A CA 1
ATOM 1454 C C . LYS A 1 174 ? -63.250 11.658 57.035 1.00 62.47 174 LYS A C 1
ATOM 1456 O O . LYS A 1 174 ? -63.864 11.133 56.107 1.00 62.47 174 LYS A O 1
ATOM 1461 N N . LYS A 1 175 ? -63.044 11.089 58.224 1.00 50.78 175 LYS A N 1
ATOM 1462 C CA . LYS A 1 175 ? -63.866 10.001 58.757 1.00 50.78 175 LYS A CA 1
ATOM 1463 C C . LYS A 1 175 ? -65.241 10.541 59.116 1.00 50.78 175 LYS A C 1
ATOM 1465 O O . LYS A 1 175 ? -65.297 11.737 59.482 1.00 50.78 175 LYS A O 1
#

Radius of gyration: 44.66 Å; chains: 1; bounding box: 100×83×113 Å

Secondary structure (DSSP, 8-state):
-----PPPP----S---TT----------S--------HHHHHPPPHHHHHHHHHHHHHHHHHHHHHHHHTS----S----------------SS---HHHHHHHHHHHHHHHHHHHHHHHHHHHS-----------TT--PPPPPP---HHHHHHHHHHHHHHHHHS-------

Organism: NCBI:txid1456256